Protein AF-A0A0G4HPN1-F1 (afdb_monomer)

Nearest PDB structures (foldseek):
  7xsi-assembly3_E  TM=5.976E-01  e=5.040E-01  Sordaria araneosa
  3ff2-assembly1_A-2  TM=4.326E-01  e=4.159E-01  Novosphingobium aromaticivorans DSM 12444
  5iep-assembly1_A  TM=4.842E-01  e=1.019E+00  synthetic construct
  5ien-assembly2_B  TM=5.281E-01  e=1.813E+00  synthetic construct

Secondary structure (DSSP, 8-state):
---------THHHHHHHHHHHHHHHHHHHHHHTSPPSS-HHHHHHHHHHHHHHHH-S-HHHHHHHHHTS-TT-EE--SSS--EEHHHHHHHHTT--HHHH-TT-EEEEEEEEE-SS-TT-EEEEEEEE------

Sequence (134 aa):
MCGIRACAPVACLCLLLCELMQETAAFSLRMAAASPKFSSSQIVEMTKRYTDLQLSGDPAQKAKAEEMIADDYVFRGPIIGPFTRKDLQAQQGKFNLQDAFPDYKVSVWGFTTDPENPQRCYYFMRYCATHTSK

Mean predicted aligned error: 11.97 Å

Foldseek 3Di:
DDDDDPPDDPVVVVVVVVVVVVVVVVVLVVLLPDDDPDALVVLLVLVVQLVCLCPDPDPVSVVVSLVSADQQDFDDDPVDDRDGSVRVVVVVVVPCVCVQFVPKDKDKADWGADPSRSNDIDIDIDIDGDGPPD

Structure (mmCIF, N/CA/C/O backbone):
data_AF-A0A0G4HPN1-F1
#
_entry.id   AF-A0A0G4HPN1-F1
#
loop_
_atom_site.group_PDB
_atom_site.id
_atom_site.type_symbol
_atom_site.label_atom_id
_atom_site.label_alt_id
_atom_site.label_comp_id
_atom_site.label_asym_id
_atom_site.label_entity_id
_atom_site.label_seq_id
_atom_site.pdbx_PDB_ins_code
_atom_site.Cartn_x
_atom_site.Cartn_y
_atom_site.Cartn_z
_atom_site.occupancy
_atom_site.B_iso_or_equiv
_atom_site.auth_seq_id
_atom_site.auth_comp_id
_atom_site.auth_asym_id
_atom_site.auth_atom_id
_atom_site.pdbx_PDB_model_num
ATOM 1 N N . MET A 1 1 ? 22.367 -40.498 34.265 1.00 35.31 1 MET A N 1
ATOM 2 C CA . MET A 1 1 ? 22.165 -40.649 32.806 1.00 35.31 1 MET A CA 1
ATOM 3 C C . MET A 1 1 ? 21.892 -39.269 32.233 1.00 35.31 1 MET A C 1
ATOM 5 O O . MET A 1 1 ? 21.006 -38.585 32.721 1.00 35.31 1 MET A O 1
ATOM 9 N N . CYS A 1 2 ? 22.765 -38.816 31.336 1.00 29.77 2 CYS A N 1
ATOM 10 C CA . CYS A 1 2 ? 22.941 -37.426 30.919 1.00 29.77 2 CYS A CA 1
ATOM 11 C C . CYS A 1 2 ? 22.361 -37.201 29.510 1.00 29.77 2 CYS A C 1
ATOM 13 O O . CYS A 1 2 ? 22.666 -37.971 28.607 1.00 29.77 2 CYS A O 1
ATOM 15 N N . GLY A 1 3 ? 21.537 -36.154 29.383 1.00 32.34 3 GLY A N 1
ATOM 16 C CA . GLY A 1 3 ? 21.286 -35.286 28.221 1.00 32.34 3 GLY A CA 1
ATOM 17 C C . GLY A 1 3 ? 21.280 -35.850 26.795 1.00 32.34 3 GLY A C 1
ATOM 18 O O . GLY A 1 3 ? 22.332 -36.028 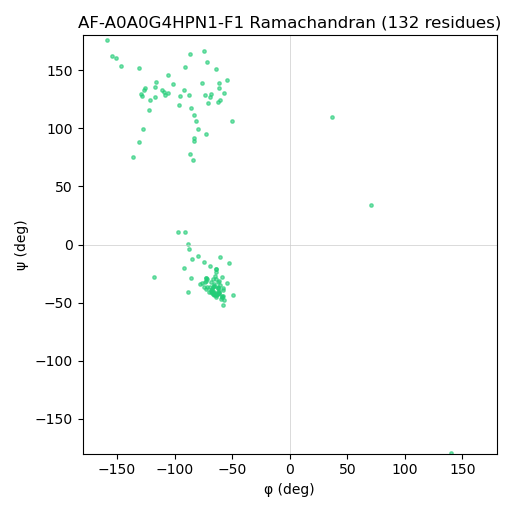26.188 1.00 32.34 3 GLY A O 1
ATOM 19 N N . ILE A 1 4 ? 20.092 -35.908 26.184 1.00 35.84 4 ILE A N 1
ATOM 20 C CA . ILE A 1 4 ? 19.941 -35.860 24.722 1.00 35.84 4 ILE A CA 1
ATOM 21 C C . ILE A 1 4 ? 20.013 -34.386 24.296 1.00 35.84 4 ILE A C 1
ATOM 23 O O . ILE A 1 4 ? 19.085 -33.612 24.522 1.00 35.84 4 ILE A O 1
ATOM 27 N N . ARG A 1 5 ? 21.139 -33.989 23.693 1.00 34.88 5 ARG A N 1
ATOM 28 C CA . ARG A 1 5 ? 21.267 -32.749 22.917 1.00 34.88 5 ARG A CA 1
ATOM 29 C C . ARG A 1 5 ? 20.749 -33.014 21.504 1.00 34.88 5 ARG A C 1
ATOM 31 O O . ARG A 1 5 ? 21.397 -33.730 20.747 1.00 34.88 5 ARG A O 1
ATOM 38 N N . ALA A 1 6 ? 19.626 -32.410 21.130 1.00 35.47 6 ALA A N 1
ATOM 39 C CA . ALA A 1 6 ? 19.241 -32.286 19.728 1.00 35.47 6 ALA A CA 1
ATOM 40 C C . ALA A 1 6 ? 19.962 -31.066 19.127 1.00 35.47 6 ALA A C 1
ATOM 42 O O . ALA A 1 6 ? 19.481 -29.940 19.211 1.00 35.47 6 ALA A O 1
ATOM 43 N N . CYS A 1 7 ? 21.145 -31.285 18.550 1.00 32.91 7 CYS A N 1
ATOM 44 C CA . CYS A 1 7 ? 21.730 -30.359 17.581 1.00 32.91 7 CYS A CA 1
ATOM 45 C C . CYS A 1 7 ? 21.054 -30.623 16.231 1.00 32.91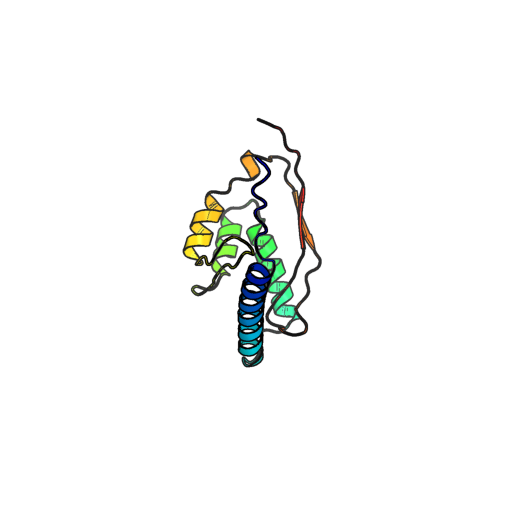 7 CYS A C 1
ATOM 47 O O . CYS A 1 7 ? 21.417 -31.570 15.536 1.00 32.91 7 CYS A O 1
ATOM 49 N N . ALA A 1 8 ? 20.068 -29.808 15.857 1.00 34.38 8 ALA A N 1
ATOM 50 C CA . ALA A 1 8 ? 19.633 -29.747 14.467 1.00 34.38 8 ALA A CA 1
ATOM 51 C C . ALA A 1 8 ? 20.768 -29.114 13.632 1.00 34.38 8 ALA A C 1
ATOM 53 O O . ALA A 1 8 ? 21.295 -28.068 14.025 1.00 34.38 8 ALA A O 1
ATOM 54 N N . PRO A 1 9 ? 21.196 -29.724 12.514 1.00 37.94 9 PRO A N 1
ATOM 55 C CA . PRO A 1 9 ? 22.284 -29.190 11.711 1.00 37.94 9 PRO A CA 1
ATOM 56 C C . PRO A 1 9 ? 21.821 -27.923 10.981 1.00 37.94 9 PRO A C 1
ATOM 58 O O . PRO A 1 9 ? 20.901 -27.947 10.165 1.00 37.94 9 PRO A O 1
ATOM 61 N N . VAL A 1 10 ? 22.524 -26.820 11.244 1.00 45.81 10 VAL A N 1
ATOM 62 C CA . VAL A 1 10 ? 22.369 -25.482 10.636 1.00 45.81 10 VAL A CA 1
ATOM 63 C C . VAL A 1 10 ? 22.410 -25.511 9.091 1.00 45.81 10 VAL A C 1
ATOM 65 O O . VAL A 1 10 ? 21.948 -24.582 8.434 1.00 45.81 10 VAL A O 1
ATOM 68 N N . ALA A 1 11 ? 22.887 -26.603 8.488 1.00 35.84 11 ALA A N 1
ATOM 69 C CA . ALA A 1 11 ? 22.972 -26.781 7.041 1.00 35.84 11 ALA A CA 1
ATOM 70 C C . ALA A 1 11 ? 21.607 -26.874 6.323 1.00 35.84 11 ALA A C 1
ATOM 72 O O . ALA A 1 11 ? 21.504 -26.448 5.176 1.00 35.84 11 ALA A O 1
ATOM 73 N N . CYS A 1 12 ? 20.553 -27.381 6.976 1.00 36.16 12 CYS A N 1
ATOM 74 C CA . CYS A 1 12 ? 19.254 -27.588 6.315 1.00 36.16 12 CYS A CA 1
ATOM 75 C C . CYS A 1 12 ? 18.495 -26.267 6.068 1.00 36.16 12 CYS A C 1
ATOM 77 O O . CYS A 1 12 ? 17.824 -26.103 5.052 1.00 36.16 12 CYS A O 1
ATOM 79 N N . LEU A 1 13 ? 18.665 -25.278 6.953 1.00 36.75 13 LEU A N 1
ATOM 80 C CA . LEU A 1 13 ? 18.006 -23.973 6.825 1.00 36.75 13 LEU A CA 1
ATOM 81 C C . LEU A 1 13 ? 18.611 -23.116 5.694 1.00 36.75 13 LEU A C 1
ATOM 83 O O . LEU A 1 13 ? 17.915 -22.311 5.083 1.00 36.75 13 LEU A O 1
ATOM 87 N N . CYS A 1 14 ? 19.900 -23.306 5.397 1.00 35.31 14 CYS A N 1
ATOM 88 C CA . CYS A 1 14 ? 20.611 -22.555 4.360 1.00 35.31 14 CYS A CA 1
ATOM 89 C C . CYS A 1 14 ? 20.173 -22.963 2.942 1.00 35.31 14 CYS A C 1
ATOM 91 O O . CYS A 1 14 ? 20.033 -22.110 2.070 1.00 35.31 14 CYS A O 1
ATOM 93 N N . LEU A 1 15 ? 19.892 -24.251 2.721 1.00 42.06 15 LEU A N 1
ATOM 94 C CA . LEU A 1 15 ? 19.440 -24.758 1.420 1.00 42.06 15 LEU A CA 1
ATOM 95 C C . LEU A 1 15 ? 18.018 -24.290 1.079 1.00 42.06 15 LEU A C 1
ATOM 97 O O . LEU A 1 15 ? 17.791 -23.833 -0.037 1.00 42.06 15 LEU A O 1
ATOM 101 N N . LEU A 1 16 ? 17.108 -24.282 2.060 1.00 45.88 16 LEU A N 1
ATOM 102 C CA . LEU A 1 16 ? 15.746 -23.748 1.905 1.00 45.88 16 LEU A CA 1
ATOM 103 C C . LEU A 1 16 ? 15.735 -22.252 1.559 1.00 45.88 16 LEU A C 1
ATOM 105 O O . LEU A 1 16 ? 14.959 -21.810 0.714 1.00 45.88 16 LEU A O 1
ATOM 109 N N . LEU A 1 17 ? 16.623 -21.468 2.179 1.00 45.44 17 LEU A N 1
ATOM 110 C CA . LEU A 1 17 ? 16.788 -20.054 1.835 1.00 45.44 17 LEU A CA 1
ATOM 111 C C . LEU A 1 17 ? 17.405 -19.879 0.442 1.00 45.44 17 LEU A C 1
ATOM 113 O O . LEU A 1 17 ? 17.009 -18.969 -0.281 1.00 45.44 17 LEU A O 1
ATOM 117 N N . CYS A 1 18 ? 18.331 -20.752 0.039 1.00 38.47 18 CYS A N 1
ATOM 118 C CA . CYS A 1 18 ? 18.958 -20.704 -1.280 1.00 38.47 18 CYS A CA 1
ATOM 119 C C . CYS A 1 18 ? 17.957 -20.996 -2.411 1.00 38.47 18 CYS A C 1
ATOM 121 O O . CYS A 1 18 ? 17.931 -20.257 -3.391 1.00 38.47 18 CYS A O 1
ATOM 123 N N . GLU A 1 19 ? 17.080 -21.992 -2.257 1.00 42.03 19 GLU A N 1
ATOM 124 C CA . GLU A 1 19 ? 16.033 -22.300 -3.247 1.00 42.03 19 GLU A CA 1
ATOM 125 C C . GLU A 1 19 ? 14.997 -21.164 -3.362 1.00 42.03 19 GLU A C 1
ATOM 127 O O . GLU A 1 19 ? 14.662 -20.744 -4.470 1.00 42.03 19 GLU A O 1
ATOM 132 N N . LEU A 1 20 ? 14.582 -20.561 -2.238 1.00 49.09 20 LEU A N 1
ATOM 133 C CA . LEU A 1 20 ? 13.728 -19.359 -2.232 1.00 49.09 20 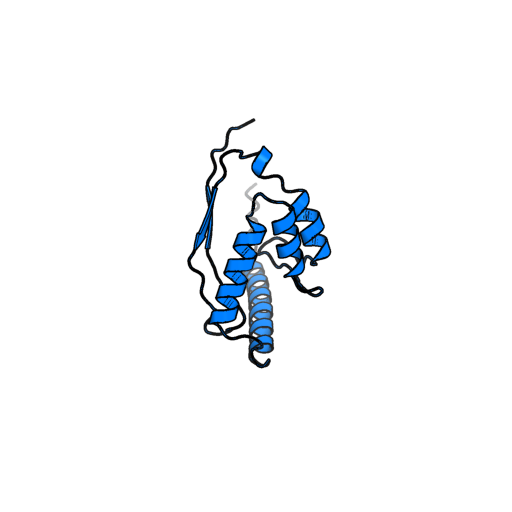LEU A CA 1
ATOM 134 C C . LEU A 1 20 ? 14.406 -18.148 -2.908 1.00 49.09 20 LEU A C 1
ATOM 136 O O . LEU A 1 20 ? 13.758 -17.365 -3.611 1.00 49.09 20 LEU A O 1
ATOM 140 N N . MET A 1 21 ? 15.721 -17.989 -2.738 1.00 44.59 21 MET A N 1
ATOM 141 C CA . MET A 1 21 ? 16.492 -16.944 -3.425 1.00 44.59 21 MET A CA 1
ATOM 142 C C . MET A 1 21 ? 16.682 -17.241 -4.924 1.00 44.59 21 MET A C 1
ATOM 144 O O . MET A 1 21 ? 16.705 -16.321 -5.741 1.00 44.59 21 MET A O 1
ATOM 148 N N . GLN A 1 22 ? 16.763 -18.512 -5.321 1.00 45.81 22 GLN A N 1
ATOM 149 C CA . GLN A 1 22 ? 16.877 -18.909 -6.727 1.00 45.81 22 GLN A CA 1
ATOM 150 C C . GLN A 1 22 ? 15.561 -18.714 -7.494 1.00 45.81 22 GLN A C 1
ATOM 152 O O . GLN A 1 22 ? 15.588 -18.234 -8.630 1.00 45.81 22 GLN A O 1
ATOM 157 N N . GLU A 1 23 ? 14.407 -18.992 -6.881 1.00 47.28 23 GLU A N 1
ATOM 158 C CA . GLU A 1 23 ? 13.103 -18.735 -7.510 1.00 47.28 23 GLU A CA 1
ATOM 159 C C . GLU A 1 23 ? 12.815 -17.234 -7.685 1.00 47.28 23 GLU A C 1
ATOM 161 O O . GLU A 1 23 ? 12.302 -16.810 -8.726 1.00 47.28 23 GLU A O 1
ATOM 166 N N . THR A 1 24 ? 13.200 -16.405 -6.710 1.00 51.34 24 THR A N 1
ATOM 167 C CA . THR A 1 24 ? 13.052 -14.941 -6.803 1.00 51.34 24 THR A CA 1
ATOM 168 C C . THR A 1 24 ? 13.962 -14.333 -7.873 1.00 51.34 24 THR A C 1
ATOM 170 O O . THR A 1 24 ? 13.509 -13.484 -8.649 1.00 51.34 24 THR A O 1
ATOM 173 N N . ALA A 1 25 ? 15.205 -14.811 -7.990 1.00 45.78 25 ALA A N 1
ATOM 174 C CA . ALA A 1 25 ? 16.138 -14.384 -9.032 1.00 45.78 25 ALA A CA 1
ATOM 175 C C . ALA A 1 25 ? 15.671 -14.799 -10.440 1.00 45.78 25 ALA A C 1
ATOM 177 O O . ALA A 1 25 ? 15.692 -13.985 -11.366 1.00 45.78 25 ALA A O 1
ATOM 178 N N . ALA A 1 26 ? 15.181 -16.032 -10.606 1.00 49.19 26 ALA A N 1
ATOM 179 C CA . ALA A 1 26 ? 14.671 -16.525 -11.887 1.00 49.19 26 ALA A CA 1
ATOM 180 C C . ALA A 1 26 ? 13.401 -15.781 -12.343 1.00 49.19 26 ALA A C 1
ATOM 182 O O . ALA A 1 26 ? 13.225 -15.520 -13.537 1.00 49.19 26 ALA A O 1
ATOM 183 N N . PHE A 1 27 ? 12.529 -15.394 -11.405 1.00 51.41 27 PHE A N 1
ATOM 184 C CA . PHE A 1 27 ? 11.371 -14.550 -11.701 1.00 51.41 27 PHE A CA 1
ATOM 185 C C . PHE A 1 27 ? 11.783 -13.124 -12.095 1.00 51.41 27 PHE A C 1
ATOM 187 O O . PHE A 1 27 ? 11.239 -12.576 -13.056 1.00 51.41 27 PHE A O 1
ATOM 194 N N . SER A 1 28 ? 12.774 -12.548 -11.403 1.00 47.62 28 SER A N 1
ATOM 195 C CA . SER A 1 28 ? 13.328 -11.230 -11.744 1.00 47.62 28 SER A CA 1
ATOM 196 C C . SER A 1 28 ? 13.894 -11.213 -13.171 1.00 47.62 28 SER A C 1
ATOM 198 O O . SER A 1 28 ? 13.539 -10.345 -13.972 1.00 47.62 28 SER A O 1
ATOM 200 N N . LEU A 1 29 ? 14.656 -12.250 -13.546 1.00 48.00 29 LEU A N 1
ATOM 201 C CA . LEU A 1 29 ? 15.242 -12.374 -14.885 1.00 48.00 29 LEU A CA 1
ATOM 202 C C . LEU A 1 29 ? 14.190 -12.471 -16.003 1.00 48.00 29 LEU A C 1
ATOM 204 O O . LEU A 1 29 ? 14.379 -11.914 -17.082 1.00 48.00 29 LEU A O 1
ATOM 208 N N . ARG A 1 30 ? 13.070 -13.166 -15.762 1.00 51.66 30 ARG A N 1
ATOM 209 C CA . ARG A 1 30 ? 11.988 -13.303 -16.756 1.00 51.66 30 ARG A CA 1
ATOM 210 C C . ARG A 1 30 ? 11.200 -12.011 -16.960 1.00 51.66 30 ARG A C 1
ATOM 212 O O . ARG A 1 30 ? 10.706 -11.779 -18.058 1.00 51.66 30 ARG A O 1
ATOM 219 N N . MET A 1 31 ? 11.089 -11.170 -15.933 1.00 52.25 31 MET A N 1
ATOM 220 C CA . MET A 1 31 ? 10.391 -9.884 -16.031 1.00 52.25 31 MET A CA 1
ATOM 221 C C . MET A 1 31 ? 11.215 -8.827 -16.773 1.00 52.25 31 MET A C 1
ATOM 223 O O . MET A 1 31 ? 10.639 -8.035 -17.513 1.00 52.25 31 MET A O 1
ATOM 227 N N . ALA A 1 32 ? 12.546 -8.859 -16.650 1.00 52.09 32 ALA A N 1
ATOM 228 C CA . ALA A 1 32 ? 13.447 -7.950 -17.365 1.00 52.09 32 ALA A CA 1
ATOM 229 C C . ALA A 1 32 ? 13.409 -8.116 -18.901 1.00 52.09 32 ALA A C 1
ATOM 231 O O . ALA A 1 32 ? 13.773 -7.199 -19.631 1.00 52.09 32 ALA A O 1
ATOM 232 N N . ALA A 1 33 ? 12.957 -9.271 -19.403 1.00 49.69 33 ALA A N 1
ATOM 233 C CA . ALA A 1 33 ? 12.896 -9.571 -20.835 1.00 49.69 33 ALA A CA 1
ATOM 234 C C . ALA A 1 33 ? 11.618 -9.067 -21.536 1.00 49.69 33 ALA A C 1
ATOM 236 O O . ALA A 1 33 ? 11.552 -9.074 -22.766 1.00 49.69 33 ALA A O 1
ATOM 237 N N . ALA A 1 34 ? 10.594 -8.642 -20.789 1.00 58.56 34 ALA A N 1
ATOM 238 C CA . ALA A 1 34 ? 9.358 -8.120 -21.361 1.00 58.56 34 ALA A CA 1
ATOM 239 C C . ALA A 1 34 ? 9.446 -6.597 -21.529 1.00 58.56 34 ALA A C 1
ATOM 241 O O . ALA A 1 34 ? 9.820 -5.885 -20.598 1.00 58.56 34 ALA A O 1
ATOM 242 N N . SER A 1 35 ? 9.063 -6.076 -22.698 1.00 62.22 35 SER A N 1
ATOM 243 C CA . SER A 1 35 ? 8.942 -4.628 -22.888 1.00 62.22 35 SER A CA 1
ATOM 244 C C . SER A 1 35 ? 7.971 -4.045 -21.847 1.00 62.22 35 SER A C 1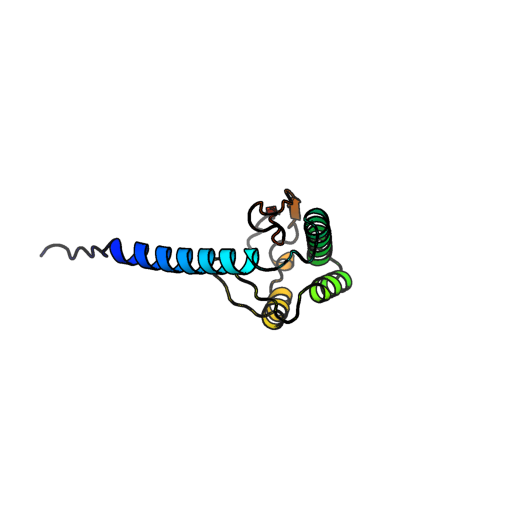
ATOM 246 O O . SER A 1 35 ? 6.868 -4.582 -21.692 1.00 62.22 35 SER A O 1
ATOM 248 N N . PRO A 1 36 ? 8.349 -2.974 -21.123 1.00 68.62 36 PRO A N 1
ATOM 249 C CA . PRO A 1 36 ? 7.491 -2.392 -20.100 1.00 68.62 36 PRO A CA 1
ATOM 250 C C . PRO A 1 36 ? 6.203 -1.874 -20.747 1.00 68.62 36 PRO A C 1
ATOM 252 O O . PRO A 1 36 ? 6.245 -1.060 -21.668 1.00 68.62 36 PRO A O 1
ATOM 255 N N . LYS A 1 37 ? 5.051 -2.372 -20.281 1.00 80.94 37 LYS A N 1
ATOM 256 C CA . LYS A 1 37 ? 3.731 -1.995 -20.817 1.00 80.94 37 LYS A CA 1
ATOM 257 C C . LYS A 1 37 ? 3.328 -0.581 -20.402 1.00 80.94 37 LYS A C 1
ATOM 259 O O . LYS A 1 37 ? 2.590 0.083 -21.121 1.00 80.94 37 LYS A O 1
ATOM 264 N N . PHE A 1 38 ? 3.813 -0.139 -19.245 1.00 87.50 38 PHE A N 1
ATOM 265 C CA . PHE A 1 38 ? 3.481 1.145 -18.635 1.00 87.50 38 PHE A CA 1
ATOM 266 C C . PHE A 1 38 ? 4.746 1.888 -18.212 1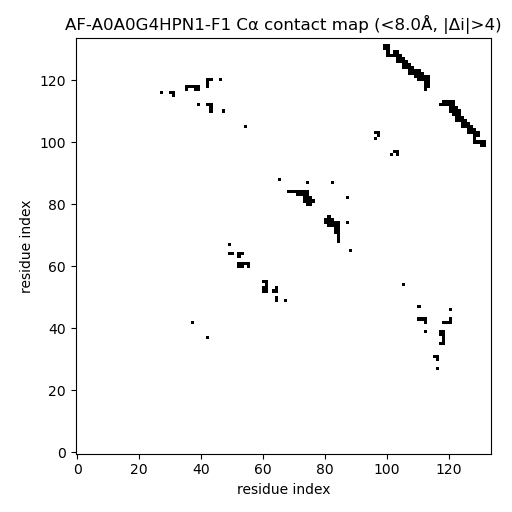.00 87.50 38 PHE A C 1
ATOM 268 O O . PHE A 1 38 ? 5.752 1.259 -17.869 1.00 87.50 38 PHE A O 1
ATOM 275 N N . SER A 1 39 ? 4.690 3.219 -18.192 1.00 91.44 39 SER A N 1
ATOM 276 C CA . SER A 1 39 ? 5.760 4.034 -17.618 1.00 91.44 39 SER A CA 1
ATOM 277 C C . SER A 1 39 ? 5.779 3.927 -16.087 1.00 91.44 39 SER A C 1
ATOM 279 O O . SER A 1 39 ? 4.760 3.650 -15.449 1.00 91.44 39 SER A O 1
ATOM 281 N N . SER A 1 40 ? 6.929 4.203 -15.468 1.00 90.50 40 SER A N 1
ATOM 282 C CA . SER A 1 40 ? 7.074 4.163 -14.006 1.00 90.50 40 SER A CA 1
ATOM 283 C C . SER A 1 40 ? 6.102 5.104 -13.284 1.00 90.50 40 SER A C 1
ATOM 285 O O . SER A 1 40 ? 5.556 4.752 -12.240 1.00 90.50 40 SER A O 1
ATOM 287 N N . SER A 1 41 ? 5.840 6.290 -13.847 1.00 92.12 41 SER A N 1
ATOM 288 C CA . SER A 1 41 ? 4.872 7.236 -13.279 1.00 92.12 41 SER A CA 1
ATOM 289 C C . SER A 1 41 ? 3.443 6.693 -13.332 1.00 92.12 41 SER A C 1
ATOM 291 O O . SER A 1 41 ? 2.728 6.779 -12.335 1.00 92.12 41 SER A O 1
ATOM 293 N N . GLN A 1 42 ? 3.055 6.060 -14.444 1.00 94.88 42 GLN A N 1
ATOM 294 C CA . GLN A 1 42 ? 1.739 5.434 -14.593 1.00 94.88 42 GLN A CA 1
ATOM 295 C C . GLN A 1 42 ? 1.538 4.308 -13.579 1.00 94.88 42 GLN A C 1
ATOM 297 O O . GLN A 1 42 ? 0.487 4.231 -12.949 1.00 94.88 42 GLN A O 1
ATOM 302 N N . ILE A 1 43 ? 2.555 3.470 -13.365 1.00 94.19 43 ILE A N 1
ATOM 303 C CA . ILE A 1 43 ? 2.507 2.392 -12.370 1.00 94.19 43 ILE A CA 1
ATOM 304 C C . ILE A 1 43 ? 2.255 2.949 -10.962 1.00 94.19 43 ILE A C 1
ATOM 306 O O . ILE A 1 43 ? 1.407 2.431 -10.230 1.00 94.19 43 ILE A O 1
ATOM 310 N N . VAL A 1 44 ? 2.940 4.031 -10.584 1.00 96.00 44 VAL A N 1
ATOM 311 C CA . VAL A 1 44 ? 2.742 4.683 -9.280 1.00 96.00 44 VAL A CA 1
ATOM 312 C C . VAL A 1 44 ? 1.331 5.258 -9.152 1.00 96.00 44 VAL A C 1
ATOM 314 O O . VAL A 1 44 ? 0.685 5.063 -8.123 1.00 96.00 44 VAL A O 1
ATOM 317 N N . GLU A 1 45 ? 0.828 5.942 -10.179 1.00 96.69 45 GLU A N 1
ATOM 318 C CA . GLU A 1 45 ? -0.527 6.509 -10.182 1.00 96.69 45 GLU A CA 1
ATOM 319 C C . GLU A 1 45 ? -1.611 5.431 -10.104 1.00 96.69 45 GLU A C 1
ATOM 321 O O . GLU A 1 45 ? -2.544 5.546 -9.308 1.00 96.69 45 GLU A O 1
ATOM 326 N N . MET A 1 46 ? -1.462 4.346 -10.866 1.00 95.44 46 MET A N 1
ATOM 327 C CA . MET A 1 46 ? -2.363 3.195 -10.810 1.00 95.44 46 MET A CA 1
ATOM 328 C C . MET A 1 46 ? -2.355 2.543 -9.426 1.00 95.44 46 MET A C 1
ATOM 330 O O . MET A 1 46 ? -3.418 2.207 -8.906 1.00 95.44 46 MET A O 1
ATOM 334 N N . THR A 1 47 ? -1.178 2.410 -8.806 1.00 96.50 47 THR A N 1
ATOM 335 C CA . THR A 1 47 ? -1.035 1.817 -7.468 1.00 96.50 47 THR A CA 1
ATOM 336 C C . THR A 1 47 ? -1.685 2.693 -6.398 1.00 96.50 47 THR A C 1
ATOM 338 O O . THR A 1 47 ? -2.404 2.178 -5.541 1.00 96.50 47 THR A O 1
ATOM 341 N N . LYS A 1 48 ? -1.499 4.019 -6.463 1.00 97.06 48 LYS A N 1
ATOM 342 C CA . LYS A 1 48 ? -2.194 4.974 -5.583 1.00 97.06 48 LYS A CA 1
ATOM 343 C C . LYS A 1 48 ? -3.707 4.843 -5.724 1.00 97.06 48 LYS A C 1
ATOM 345 O O . LYS A 1 48 ? -4.386 4.579 -4.739 1.00 97.06 48 LYS A O 1
ATOM 350 N N . ARG A 1 49 ? -4.210 4.902 -6.962 1.00 96.69 49 ARG A N 1
ATOM 351 C CA . ARG A 1 49 ? -5.641 4.768 -7.258 1.00 96.69 49 ARG A CA 1
ATOM 352 C C . ARG A 1 49 ? -6.220 3.457 -6.731 1.00 96.69 49 ARG A C 1
ATOM 354 O O . ARG A 1 49 ? -7.266 3.477 -6.094 1.00 96.69 49 ARG A O 1
ATOM 361 N N . TYR A 1 50 ? -5.554 2.331 -6.986 1.00 95.31 50 TYR A N 1
ATOM 362 C CA . TYR A 1 50 ? -5.979 1.030 -6.467 1.00 95.31 50 TYR A CA 1
ATOM 363 C C . TYR A 1 50 ? -6.055 1.040 -4.937 1.00 95.31 50 TYR A C 1
ATOM 365 O O . TYR A 1 50 ? -7.035 0.578 -4.361 1.00 95.31 50 TYR A O 1
ATOM 373 N N . THR A 1 51 ? -5.045 1.608 -4.278 1.00 94.62 51 THR A N 1
ATOM 374 C CA . THR A 1 51 ? -4.967 1.622 -2.815 1.00 94.62 51 THR A CA 1
ATOM 375 C C . THR A 1 51 ? -6.062 2.488 -2.190 1.00 94.62 51 THR A C 1
ATOM 377 O O . THR A 1 51 ? -6.677 2.071 -1.211 1.00 94.62 51 THR A O 1
ATOM 380 N N . ASP A 1 52 ? -6.364 3.642 -2.788 1.00 94.75 52 ASP A N 1
ATOM 381 C CA . ASP A 1 52 ? -7.450 4.524 -2.347 1.00 94.75 52 ASP A CA 1
ATOM 382 C C . ASP A 1 52 ? -8.822 3.843 -2.474 1.00 94.75 52 ASP A C 1
ATOM 384 O O . ASP A 1 52 ? -9.648 3.916 -1.563 1.00 94.75 52 ASP A O 1
ATOM 388 N N . LEU A 1 53 ? -9.059 3.128 -3.581 1.00 93.88 53 LEU A N 1
ATOM 389 C CA . LEU A 1 53 ? -10.292 2.364 -3.782 1.00 93.88 53 LEU A CA 1
ATOM 390 C C . LEU A 1 53 ? -10.398 1.183 -2.809 1.00 93.88 53 LEU A C 1
ATOM 392 O O . LEU A 1 53 ? -11.463 0.952 -2.241 1.00 93.88 53 LEU A O 1
ATOM 396 N N . GLN A 1 54 ? -9.299 0.461 -2.577 1.00 90.38 54 GLN A N 1
ATOM 397 C CA . GLN A 1 54 ? -9.274 -0.708 -1.696 1.00 90.38 54 GLN A CA 1
ATOM 398 C C . GLN A 1 54 ? -9.521 -0.339 -0.225 1.00 90.38 54 GLN A C 1
ATOM 400 O O . GLN A 1 54 ? -10.175 -1.084 0.510 1.00 90.38 54 GLN A O 1
ATOM 405 N N . LEU A 1 55 ? -8.997 0.809 0.212 1.00 89.00 55 LEU A N 1
ATOM 406 C CA . LEU A 1 55 ? -9.135 1.312 1.581 1.00 89.00 55 LEU A CA 1
ATOM 407 C C . LEU A 1 55 ? -10.397 2.157 1.799 1.00 89.00 55 LEU A C 1
ATOM 409 O O . LEU A 1 55 ? -10.671 2.564 2.928 1.00 89.00 55 LEU A O 1
ATOM 413 N N . SER A 1 56 ? -11.174 2.401 0.744 1.00 86.56 56 SER A N 1
ATOM 414 C CA . SER A 1 56 ? -12.470 3.068 0.824 1.00 86.56 56 SER A CA 1
ATOM 415 C C . SER A 1 56 ? -13.402 2.376 1.823 1.00 86.56 56 SER A C 1
ATOM 417 O O . SER A 1 56 ? -13.477 1.151 1.870 1.00 86.56 56 SER A O 1
ATOM 419 N N . GLY A 1 57 ? -14.181 3.148 2.584 1.00 83.00 57 GLY A N 1
ATOM 420 C CA . GLY A 1 57 ? -15.294 2.613 3.381 1.00 83.00 57 GLY A CA 1
ATOM 421 C C . GLY A 1 57 ? -16.523 2.226 2.544 1.00 83.00 57 GLY A C 1
ATOM 422 O O . GLY A 1 57 ? -17.393 1.515 3.034 1.00 83.00 57 GLY A O 1
ATOM 423 N N . ASP A 1 58 ? -16.591 2.678 1.288 1.00 87.56 58 ASP A N 1
ATOM 424 C CA . ASP A 1 58 ? -17.690 2.419 0.354 1.00 87.56 58 ASP A CA 1
ATOM 425 C C . ASP A 1 58 ? -17.482 1.084 -0.397 1.00 87.56 58 ASP A C 1
ATOM 427 O O . ASP A 1 58 ? -16.516 0.971 -1.169 1.00 87.56 58 ASP A O 1
ATOM 431 N N . PRO A 1 59 ? -18.385 0.093 -0.230 1.00 86.00 59 PRO A N 1
ATOM 432 C CA . PRO A 1 59 ? -18.332 -1.185 -0.941 1.00 86.00 59 PRO A CA 1
ATOM 433 C C . PRO A 1 59 ? -18.276 -1.052 -2.468 1.00 86.00 59 PRO A C 1
ATOM 435 O O . PRO A 1 59 ? -17.610 -1.852 -3.123 1.00 86.00 59 PRO A O 1
ATOM 438 N N . ALA A 1 60 ? -18.920 -0.035 -3.049 1.00 89.06 60 ALA A N 1
ATOM 439 C CA . ALA A 1 60 ? -18.918 0.167 -4.496 1.00 89.06 60 ALA A CA 1
ATOM 440 C C . ALA A 1 60 ? -17.531 0.568 -5.020 1.00 89.06 60 ALA A C 1
ATOM 442 O O . ALA A 1 60 ? -17.151 0.202 -6.132 1.00 89.06 60 ALA A O 1
ATOM 443 N N . GLN A 1 61 ? -16.747 1.301 -4.226 1.00 90.19 61 GLN A N 1
ATOM 444 C CA . GLN A 1 61 ? -15.370 1.642 -4.593 1.00 90.19 61 GLN A CA 1
ATOM 445 C C . GLN A 1 61 ? -14.439 0.438 -4.438 1.00 90.19 61 GLN A C 1
ATOM 447 O O . GLN A 1 61 ? -13.574 0.240 -5.288 1.00 90.19 61 GLN A O 1
ATOM 452 N N . LYS A 1 62 ? -14.654 -0.406 -3.419 1.00 86.81 62 LYS A N 1
ATOM 453 C CA . LYS A 1 62 ? -13.907 -1.665 -3.273 1.00 86.81 62 LYS A CA 1
ATOM 454 C C . LYS A 1 62 ? -14.143 -2.604 -4.457 1.00 86.81 62 LYS A C 1
ATOM 456 O O . LYS A 1 62 ? -13.182 -3.134 -4.999 1.00 86.81 62 LYS A O 1
ATOM 461 N N . ALA A 1 63 ? -15.383 -2.725 -4.935 1.00 87.88 63 ALA A N 1
ATOM 462 C CA . ALA A 1 63 ? -15.690 -3.507 -6.136 1.00 87.88 63 ALA A CA 1
ATOM 463 C C . ALA A 1 63 ? -14.913 -3.011 -7.375 1.00 87.88 63 ALA A C 1
ATOM 465 O O . ALA A 1 63 ? -14.368 -3.809 -8.132 1.00 87.88 63 ALA A O 1
ATOM 466 N N . LYS A 1 64 ? -14.756 -1.689 -7.541 1.00 92.06 64 LYS A N 1
ATOM 467 C CA . LYS A 1 64 ? -13.904 -1.130 -8.609 1.00 92.06 64 LYS A CA 1
ATOM 468 C C . LYS A 1 64 ? -12.423 -1.458 -8.422 1.00 92.06 64 LYS A C 1
ATOM 470 O O . LYS A 1 64 ? -11.719 -1.620 -9.413 1.00 92.06 64 LYS A O 1
ATOM 475 N N . ALA A 1 65 ? -11.928 -1.538 -7.184 1.00 90.25 65 ALA A N 1
ATOM 476 C CA . ALA A 1 65 ? -10.561 -1.995 -6.926 1.00 90.25 65 ALA A CA 1
ATOM 477 C C . ALA A 1 65 ? -10.379 -3.448 -7.386 1.00 90.25 65 ALA A C 1
ATOM 479 O O . ALA A 1 65 ? -9.376 -3.770 -8.021 1.00 90.25 65 ALA A O 1
ATOM 480 N N . GLU A 1 66 ? -11.373 -4.306 -7.141 1.00 87.00 66 GLU A N 1
ATOM 481 C CA . GLU A 1 66 ? -11.356 -5.699 -7.593 1.00 87.00 66 GLU A CA 1
ATOM 482 C C . GLU A 1 66 ? -11.316 -5.809 -9.121 1.00 87.00 66 GLU A C 1
ATOM 484 O O . GLU A 1 66 ? -10.624 -6.681 -9.641 1.00 87.00 66 GLU A O 1
ATOM 489 N N . GLU A 1 67 ? -12.007 -4.930 -9.853 1.00 91.00 67 GLU A N 1
ATOM 490 C CA . GLU A 1 67 ? -11.968 -4.854 -11.324 1.00 91.00 67 GLU A CA 1
ATOM 491 C C . GLU A 1 67 ? -10.583 -4.485 -11.882 1.00 91.00 67 GLU A C 1
ATOM 493 O O . GLU A 1 67 ? -10.271 -4.832 -13.019 1.00 91.00 67 GLU A O 1
ATOM 498 N N . MET A 1 68 ? -9.732 -3.824 -11.089 1.00 91.25 68 MET A N 1
ATOM 499 C CA . MET A 1 68 ? -8.367 -3.462 -11.492 1.00 91.25 68 MET A CA 1
ATOM 500 C C . MET A 1 68 ? -7.370 -4.629 -11.391 1.00 91.25 68 MET A C 1
ATOM 502 O O . MET A 1 68 ? -6.236 -4.502 -11.856 1.00 91.25 68 MET A O 1
ATOM 506 N N . ILE A 1 69 ? -7.760 -5.751 -10.780 1.00 90.56 69 ILE A N 1
ATOM 507 C CA . ILE A 1 69 ? -6.911 -6.936 -10.618 1.00 90.56 69 ILE A CA 1
ATOM 508 C C . ILE A 1 69 ? -7.049 -7.829 -11.857 1.00 90.56 69 ILE A C 1
ATOM 510 O O . ILE A 1 69 ? -8.157 -8.187 -12.244 1.00 90.56 69 ILE A O 1
ATOM 514 N N . ALA A 1 70 ? -5.927 -8.221 -12.465 1.00 91.56 70 ALA A N 1
ATOM 515 C CA . ALA A 1 70 ? -5.924 -9.115 -13.624 1.00 91.56 70 ALA A CA 1
ATOM 516 C C . ALA A 1 70 ? -6.474 -10.516 -13.285 1.00 91.56 70 ALA A C 1
ATOM 518 O O . ALA A 1 70 ? -6.333 -10.998 -12.160 1.00 91.56 70 ALA A O 1
ATOM 519 N N . ASP A 1 71 ? -7.076 -11.198 -14.261 1.00 90.25 71 ASP A N 1
ATOM 5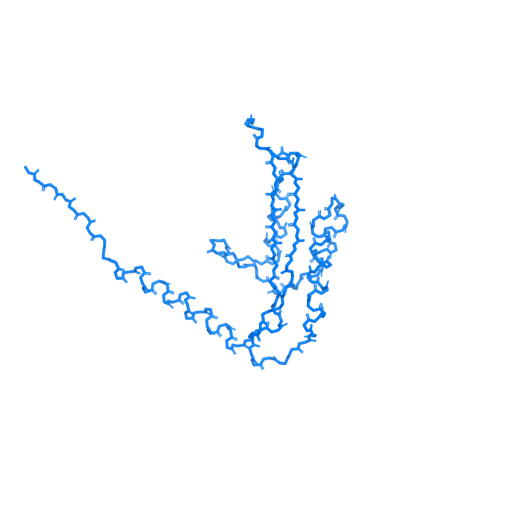20 C CA . ASP A 1 71 ? -7.667 -12.531 -14.054 1.00 90.25 71 ASP A CA 1
ATOM 521 C C . ASP A 1 71 ? -6.635 -13.606 -13.688 1.00 90.25 71 ASP A C 1
ATOM 523 O O . ASP A 1 71 ? -6.941 -14.538 -12.945 1.00 90.25 71 ASP A O 1
ATOM 527 N N . ASP A 1 72 ? -5.404 -13.450 -14.171 1.00 91.69 72 ASP A N 1
ATOM 528 C CA . ASP A 1 72 ? -4.250 -14.304 -13.891 1.00 91.69 72 ASP A CA 1
ATOM 529 C C . ASP A 1 72 ? -3.423 -13.828 -12.683 1.00 91.69 72 ASP A C 1
ATOM 531 O O . ASP A 1 72 ? -2.326 -14.333 -12.433 1.00 91.69 72 ASP A O 1
ATOM 535 N N . TYR A 1 73 ? -3.938 -12.867 -11.910 1.00 90.81 73 TYR A N 1
ATOM 536 C CA . TYR A 1 73 ? -3.257 -12.357 -10.730 1.00 90.81 73 TYR A CA 1
ATOM 537 C C . TYR A 1 73 ? -3.038 -13.450 -9.679 1.00 90.81 73 TYR A C 1
ATOM 539 O O . TYR A 1 73 ? -3.953 -14.196 -9.308 1.00 90.81 73 TYR A O 1
ATOM 547 N N . VAL A 1 74 ? -1.816 -13.473 -9.142 1.00 91.44 74 VAL A N 1
ATOM 548 C CA . VAL A 1 74 ? -1.423 -14.344 -8.037 1.00 91.44 74 VAL A CA 1
ATOM 549 C C . VAL A 1 74 ? -0.915 -13.498 -6.879 1.00 91.44 74 VAL A C 1
ATOM 551 O O . VAL A 1 74 ? 0.133 -12.855 -6.977 1.00 91.44 74 VAL A O 1
ATOM 554 N N . PHE A 1 75 ? -1.623 -13.547 -5.753 1.00 88.69 75 PHE A N 1
ATOM 555 C CA . PHE A 1 75 ? -1.130 -12.983 -4.503 1.00 88.69 75 PHE A CA 1
ATOM 556 C C . PHE A 1 75 ? -0.034 -13.883 -3.926 1.00 88.69 75 PHE A C 1
ATOM 558 O O . PHE A 1 75 ? -0.231 -15.092 -3.754 1.00 88.69 75 PHE A O 1
ATOM 565 N N . ARG A 1 76 ? 1.113 -13.281 -3.597 1.00 89.12 76 ARG A N 1
ATOM 566 C CA . ARG A 1 76 ? 2.240 -13.953 -2.939 1.00 89.12 76 ARG A CA 1
ATOM 567 C C . ARG A 1 76 ? 2.646 -13.179 -1.695 1.00 89.12 76 ARG A C 1
ATOM 569 O O . ARG A 1 76 ? 3.332 -12.164 -1.784 1.00 89.12 76 ARG A O 1
ATOM 576 N N . GLY A 1 77 ? 2.193 -13.654 -0.542 1.00 84.25 77 GLY A N 1
ATOM 577 C CA . GLY A 1 77 ? 2.668 -13.190 0.752 1.00 84.25 77 GLY A CA 1
ATOM 578 C C . GLY A 1 77 ? 3.916 -13.964 1.198 1.00 84.25 77 GLY A C 1
ATOM 579 O O . GLY A 1 77 ? 4.178 -15.051 0.687 1.00 84.25 77 GLY A O 1
ATOM 580 N N . PRO A 1 78 ? 4.667 -13.452 2.188 1.00 84.38 78 PRO A N 1
ATOM 581 C CA . PRO A 1 78 ? 5.857 -14.134 2.710 1.00 84.38 78 PRO A CA 1
ATOM 582 C C . PRO A 1 78 ? 5.565 -15.496 3.358 1.00 84.38 78 PRO A C 1
ATOM 584 O O . PRO A 1 78 ? 6.403 -16.388 3.321 1.00 84.38 78 PRO A O 1
ATOM 587 N N . ILE A 1 79 ? 4.388 -15.637 3.980 1.00 84.12 79 ILE A N 1
ATOM 588 C CA . ILE A 1 79 ? 3.951 -16.851 4.700 1.00 84.12 79 ILE A CA 1
ATOM 589 C C . ILE A 1 79 ? 2.702 -17.462 4.048 1.00 84.12 79 ILE A C 1
ATOM 591 O O . ILE A 1 79 ? 2.466 -18.662 4.144 1.00 84.12 79 ILE A O 1
ATOM 595 N N . ILE A 1 80 ? 1.884 -16.632 3.396 1.00 81.56 80 ILE A N 1
ATOM 596 C CA . ILE A 1 80 ? 0.568 -17.009 2.885 1.00 81.56 80 ILE A CA 1
ATOM 597 C C . ILE A 1 80 ? 0.553 -16.877 1.360 1.00 81.56 80 ILE A C 1
ATOM 599 O O . ILE A 1 80 ? 0.846 -15.806 0.826 1.00 81.56 80 ILE A O 1
ATOM 603 N N . GLY A 1 81 ? 0.154 -17.945 0.671 1.00 80.31 81 GLY A N 1
ATOM 604 C CA . GLY A 1 81 ? -0.026 -17.996 -0.780 1.00 80.31 81 GLY A CA 1
ATOM 605 C C . GLY A 1 81 ? 0.460 -19.323 -1.372 1.00 80.31 81 GLY A C 1
ATOM 606 O O . GLY A 1 81 ? 0.933 -20.183 -0.628 1.00 80.31 81 GLY A O 1
ATOM 607 N N . PRO A 1 82 ? 0.373 -19.503 -2.702 1.00 87.69 82 PRO A N 1
ATOM 608 C CA . PRO A 1 82 ? -0.202 -18.592 -3.699 1.00 87.69 82 PRO A CA 1
ATOM 609 C C . PRO A 1 82 ? -1.739 -18.582 -3.703 1.00 87.69 82 PRO A C 1
ATOM 611 O O . PRO A 1 82 ? -2.360 -19.637 -3.634 1.00 87.69 82 PRO A O 1
ATOM 614 N N . PHE A 1 83 ? -2.348 -17.401 -3.843 1.00 88.81 83 PHE A N 1
ATOM 615 C CA . PHE A 1 83 ? -3.802 -17.259 -4.008 1.00 88.81 83 PHE A CA 1
ATOM 616 C C . PHE A 1 83 ? -4.161 -16.667 -5.362 1.00 88.81 83 PHE A C 1
ATOM 618 O O . PHE A 1 83 ? -3.511 -15.725 -5.819 1.00 88.81 83 PHE A O 1
ATOM 625 N N . THR A 1 84 ? -5.219 -17.191 -5.978 1.00 91.75 84 THR A N 1
ATOM 626 C CA . THR A 1 84 ? -5.801 -16.602 -7.188 1.00 91.75 84 THR A CA 1
ATOM 627 C C . THR A 1 84 ? -6.588 -15.333 -6.851 1.00 91.75 84 THR A C 1
ATOM 629 O O . THR A 1 84 ? -6.947 -15.097 -5.694 1.00 91.75 84 THR A O 1
ATOM 632 N N . ARG A 1 85 ? -6.935 -14.532 -7.868 1.00 88.88 85 ARG A N 1
ATOM 633 C CA . ARG A 1 85 ? -7.878 -13.406 -7.726 1.00 88.88 85 ARG A CA 1
ATOM 634 C C . ARG A 1 85 ? -9.173 -13.813 -7.004 1.00 88.88 85 ARG A C 1
ATOM 636 O O . ARG A 1 85 ? -9.630 -13.092 -6.120 1.00 88.88 85 ARG A O 1
ATOM 643 N N . LYS A 1 86 ? -9.735 -14.979 -7.346 1.00 88.69 86 LYS A N 1
ATOM 644 C CA . LYS A 1 86 ? -10.977 -15.495 -6.742 1.00 88.69 86 LYS A CA 1
ATOM 645 C C . LYS A 1 86 ? -10.800 -15.825 -5.261 1.00 88.69 86 LYS A C 1
ATOM 647 O O . LYS A 1 86 ? -11.659 -15.480 -4.453 1.00 88.69 86 LYS A O 1
ATOM 652 N N . ASP A 1 87 ? -9.679 -16.449 -4.904 1.00 88.88 87 ASP A N 1
ATOM 653 C CA . ASP A 1 87 ? -9.371 -16.760 -3.505 1.00 88.88 87 ASP A CA 1
ATOM 654 C C . ASP A 1 87 ? -9.196 -15.475 -2.694 1.00 88.88 87 ASP A C 1
ATOM 656 O O . ASP A 1 87 ? -9.750 -15.354 -1.604 1.00 88.88 87 ASP A O 1
ATOM 660 N N . LEU A 1 88 ? -8.481 -14.486 -3.244 1.00 84.75 88 LEU A N 1
ATOM 661 C CA . LEU A 1 88 ? -8.272 -13.201 -2.583 1.00 84.75 88 LEU A CA 1
ATOM 662 C C . LEU A 1 88 ? -9.605 -12.492 -2.300 1.00 84.75 88 LEU A C 1
ATOM 664 O O . LEU A 1 88 ? -9.830 -12.061 -1.169 1.00 84.75 88 LEU A O 1
ATOM 668 N N . GLN A 1 89 ? -10.504 -12.440 -3.287 1.00 83.44 89 GLN A N 1
ATOM 669 C CA . GLN A 1 89 ? -11.842 -11.859 -3.138 1.00 83.44 89 GLN A CA 1
ATOM 670 C C . GLN A 1 89 ? -12.647 -12.572 -2.038 1.00 83.44 89 GLN A C 1
ATOM 672 O O . GLN A 1 89 ? -13.229 -11.934 -1.158 1.00 83.44 89 GLN A O 1
ATOM 677 N N . ALA A 1 90 ? -12.621 -13.908 -2.026 1.00 85.06 90 ALA A N 1
ATOM 678 C CA . ALA A 1 90 ? -13.329 -14.705 -1.028 1.00 85.06 90 ALA A CA 1
ATOM 679 C C . ALA A 1 90 ? -12.791 -14.516 0.405 1.00 85.06 90 ALA A C 1
ATOM 681 O O . ALA A 1 90 ? -13.539 -14.721 1.365 1.00 85.06 90 ALA A O 1
ATOM 682 N N . GLN A 1 91 ? -11.511 -14.161 0.568 1.00 82.94 91 GLN A N 1
ATOM 683 C CA . GLN A 1 91 ? -10.887 -13.937 1.877 1.00 82.94 91 GLN A CA 1
ATOM 684 C C . GLN A 1 91 ? -11.039 -12.495 2.372 1.00 82.94 91 GLN A C 1
ATOM 686 O O . GLN A 1 91 ? -11.322 -12.287 3.551 1.00 82.94 91 GLN A O 1
ATOM 691 N N . GLN A 1 92 ? -10.899 -11.495 1.496 1.00 77.31 92 GLN A N 1
ATOM 692 C CA . GLN A 1 92 ? -10.985 -10.082 1.885 1.00 77.31 92 GLN A CA 1
ATOM 693 C C . GLN A 1 92 ? -12.349 -9.717 2.487 1.00 77.31 92 GLN A C 1
ATOM 695 O O . GLN A 1 92 ? -12.398 -8.954 3.448 1.00 77.31 92 GLN A O 1
ATOM 700 N N . GLY A 1 93 ? -13.443 -10.317 2.004 1.00 70.81 93 GLY A N 1
ATOM 701 C CA . GLY A 1 93 ? -14.778 -10.114 2.579 1.00 70.81 93 GLY A CA 1
ATOM 702 C C . GLY A 1 93 ? -14.977 -10.726 3.974 1.00 70.81 93 GLY A C 1
ATOM 703 O O . GLY A 1 93 ? -15.893 -10.334 4.689 1.00 70.81 93 GLY A O 1
ATOM 704 N N . LYS A 1 94 ? -14.128 -11.677 4.382 1.00 77.31 94 LYS A N 1
ATOM 705 C CA . LYS A 1 94 ? -14.220 -12.351 5.690 1.00 77.31 94 LYS A CA 1
ATOM 706 C C . LYS A 1 94 ? -13.392 -11.663 6.769 1.00 77.31 94 LYS A C 1
ATOM 708 O O . LYS A 1 94 ? -13.624 -11.882 7.956 1.00 77.31 94 LYS A O 1
ATOM 713 N N . PHE A 1 95 ? -12.411 -10.857 6.373 1.00 73.62 95 PHE A N 1
ATOM 714 C CA . PHE A 1 95 ? -11.479 -10.220 7.292 1.00 73.62 95 PHE A CA 1
ATOM 715 C C . PHE A 1 95 ? -12.055 -8.895 7.808 1.00 73.62 95 PHE A C 1
ATOM 717 O O . PHE A 1 95 ? -11.703 -7.815 7.336 1.00 73.62 95 PHE A O 1
ATOM 724 N N . ASN A 1 96 ? -12.985 -8.972 8.766 1.00 73.62 96 ASN A N 1
ATOM 725 C CA . ASN A 1 96 ? -13.662 -7.788 9.293 1.00 73.62 96 ASN A CA 1
ATOM 726 C C . ASN A 1 96 ? -12.851 -7.094 10.402 1.00 73.62 96 ASN A C 1
ATOM 728 O O . ASN A 1 96 ? -13.181 -7.159 11.585 1.00 73.62 96 ASN A O 1
ATOM 732 N N . LEU A 1 97 ? -11.765 -6.417 10.011 1.00 79.94 97 LEU A N 1
ATOM 733 C CA . LEU A 1 97 ? -10.929 -5.643 10.939 1.00 79.94 97 LEU A CA 1
ATOM 734 C C . LEU A 1 97 ? -11.705 -4.545 11.675 1.00 79.94 97 LEU A C 1
ATOM 736 O O . LEU A 1 97 ? -11.331 -4.202 12.792 1.00 79.94 97 LEU A O 1
ATOM 740 N N . GLN A 1 98 ? -12.769 -4.007 11.074 1.00 79.69 98 GLN A N 1
ATOM 741 C CA . GLN A 1 98 ? -13.553 -2.919 11.661 1.00 79.69 98 GLN A CA 1
ATOM 742 C C . GLN A 1 98 ? -14.283 -3.357 12.935 1.00 79.69 98 GLN A C 1
ATOM 744 O O . GLN A 1 98 ? -14.378 -2.574 13.877 1.00 79.69 98 GLN A O 1
ATOM 749 N N . ASP A 1 99 ? -14.752 -4.606 12.989 1.00 81.25 99 ASP A N 1
ATOM 750 C CA . ASP A 1 99 ? -15.430 -5.144 14.173 1.00 81.25 99 ASP A CA 1
ATOM 751 C C . ASP A 1 99 ? -14.459 -5.317 15.346 1.00 81.25 99 ASP A C 1
ATOM 753 O O . ASP A 1 99 ? -14.813 -5.058 16.499 1.00 81.25 99 ASP A O 1
ATOM 757 N N . ALA A 1 100 ? -13.232 -5.757 15.049 1.00 83.19 100 ALA A N 1
ATOM 758 C CA . ALA A 1 100 ? -12.190 -5.972 16.048 1.00 83.19 100 ALA A CA 1
ATOM 759 C C . ALA A 1 100 ? -11.529 -4.658 16.501 1.00 83.19 100 ALA A C 1
ATOM 761 O O . ALA A 1 100 ? -11.157 -4.524 17.665 1.00 83.19 100 ALA A O 1
ATOM 762 N N . PHE A 1 101 ? -11.392 -3.693 15.591 1.00 88.75 101 PHE A N 1
ATOM 763 C CA . PHE A 1 101 ? -10.662 -2.444 15.794 1.00 88.75 101 PHE A CA 1
ATOM 764 C C . PHE A 1 101 ? -11.458 -1.250 15.244 1.00 88.75 101 PHE A C 1
ATOM 766 O O . PHE A 1 101 ? -11.125 -0.716 14.188 1.00 88.75 101 PHE A O 1
ATOM 773 N N . PRO A 1 102 ? -12.513 -0.786 15.931 1.00 86.81 102 PRO A N 1
ATOM 774 C CA . PRO A 1 102 ? -13.404 0.242 15.390 1.00 86.81 102 PRO A CA 1
ATOM 775 C C . PRO A 1 102 ? -12.715 1.595 15.151 1.00 86.81 102 PRO A C 1
ATOM 777 O O . PRO A 1 102 ? -13.199 2.404 14.361 1.00 86.81 102 PRO A O 1
ATOM 780 N N . ASP A 1 103 ? -11.592 1.849 15.822 1.00 90.19 103 ASP A N 1
ATOM 781 C CA . ASP A 1 103 ? -10.790 3.061 15.692 1.00 90.19 103 ASP A CA 1
ATOM 782 C C . ASP A 1 103 ? -9.599 2.907 14.729 1.00 90.19 103 ASP A C 1
ATOM 784 O O . ASP A 1 103 ? -8.733 3.790 14.699 1.00 90.19 103 ASP A O 1
ATOM 788 N N . TYR A 1 104 ? -9.528 1.815 13.948 1.00 90.25 104 TYR A N 1
ATOM 789 C CA . TYR A 1 104 ? -8.381 1.596 13.075 1.00 90.25 104 TYR A CA 1
ATOM 790 C C . TYR A 1 104 ? -8.247 2.707 12.029 1.00 90.25 104 TYR A C 1
ATOM 792 O O . TYR A 1 104 ? -9.204 3.170 11.409 1.00 90.25 104 TYR A O 1
ATOM 800 N N . LYS A 1 105 ? -7.003 3.115 11.798 1.00 91.44 10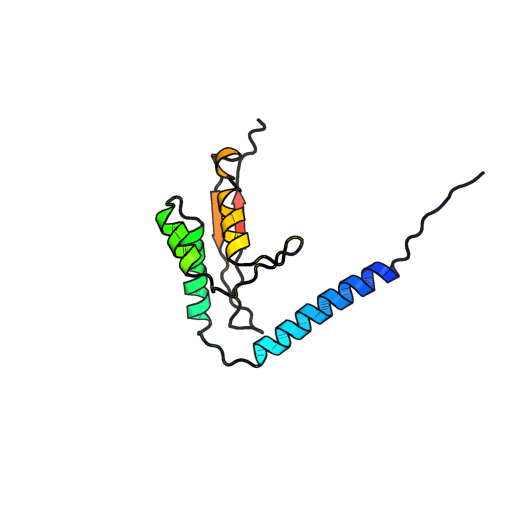5 LYS A N 1
ATOM 801 C CA . LYS A 1 105 ? -6.604 4.062 10.762 1.00 91.44 105 LYS A CA 1
ATOM 802 C C . LYS A 1 105 ? -5.523 3.430 9.912 1.00 91.44 105 LYS A C 1
ATOM 804 O O . LYS A 1 105 ? -4.566 2.862 10.439 1.00 91.44 105 LYS A O 1
ATOM 809 N N . VAL A 1 106 ? -5.663 3.568 8.599 1.00 92.81 106 VAL A N 1
ATOM 810 C CA . VAL A 1 106 ? -4.659 3.114 7.635 1.00 92.81 106 VAL A CA 1
ATOM 811 C C . VAL A 1 106 ? -3.977 4.333 7.042 1.00 92.81 106 VAL A C 1
ATOM 813 O O . VAL A 1 106 ? -4.630 5.273 6.599 1.00 92.81 106 VAL A O 1
ATOM 816 N N . SER A 1 107 ? -2.652 4.338 7.064 1.00 94.56 107 SER A N 1
ATOM 817 C CA . SER A 1 107 ? -1.831 5.351 6.407 1.00 94.56 107 SER A CA 1
ATOM 818 C C . SER A 1 107 ? -0.990 4.687 5.331 1.00 94.56 107 SER A C 1
ATOM 820 O O . SER A 1 107 ? -0.402 3.633 5.575 1.00 94.56 107 SER A O 1
ATOM 822 N N . VAL A 1 108 ? -0.928 5.310 4.154 1.00 96.69 108 VAL A N 1
ATOM 823 C CA . VAL A 1 108 ? -0.195 4.796 2.993 1.00 96.69 108 VAL A CA 1
ATOM 824 C C . VAL A 1 108 ? 0.720 5.881 2.444 1.00 96.69 108 VAL A C 1
ATOM 826 O O . VAL A 1 108 ? 0.282 7.010 2.235 1.00 96.69 108 VAL A O 1
ATOM 829 N N . TRP A 1 109 ? 1.998 5.566 2.240 1.00 96.81 109 TRP A N 1
ATOM 830 C CA . TRP A 1 109 ? 2.984 6.527 1.741 1.00 96.81 109 TRP A CA 1
ATOM 831 C C . TRP A 1 109 ? 4.197 5.840 1.104 1.00 96.81 109 TRP A C 1
ATOM 833 O O . TRP A 1 109 ? 4.333 4.619 1.130 1.00 96.81 109 TRP A O 1
ATOM 843 N N . GLY A 1 110 ? 5.108 6.644 0.547 1.00 96.62 110 GLY A N 1
ATOM 844 C CA . GLY A 1 110 ? 6.402 6.163 0.053 1.00 96.62 110 GLY A CA 1
ATOM 845 C C . GLY A 1 110 ? 6.311 5.307 -1.209 1.00 96.62 110 GLY A C 1
ATOM 846 O O . GLY A 1 110 ? 7.090 4.375 -1.364 1.00 96.62 110 GLY A O 1
ATOM 847 N N . PHE A 1 111 ? 5.357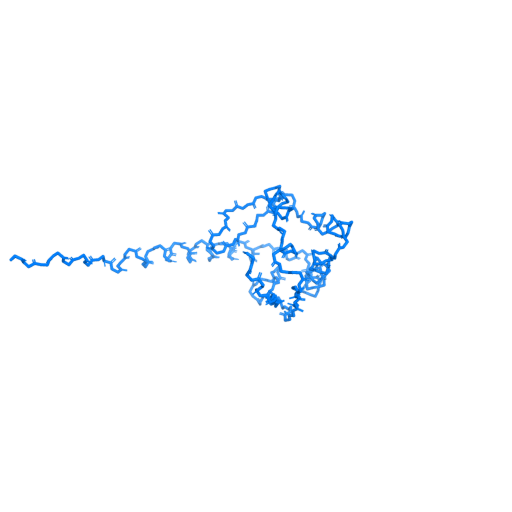 5.611 -2.092 1.00 97.44 111 PHE A N 1
ATOM 848 C CA . PHE A 1 111 ? 5.251 4.952 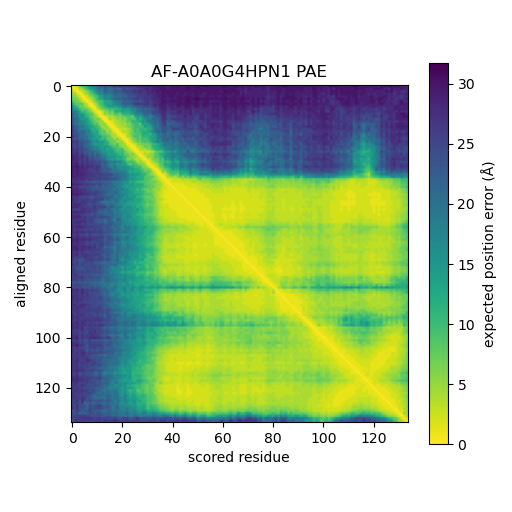-3.391 1.00 97.44 111 PHE A CA 1
ATOM 849 C C . PHE A 1 111 ? 6.518 5.181 -4.215 1.00 97.44 111 PHE A C 1
ATOM 851 O O . PHE A 1 111 ? 6.897 6.324 -4.473 1.00 97.44 111 PHE A O 1
ATOM 858 N N . THR A 1 112 ? 7.137 4.096 -4.657 1.00 96.31 112 THR A N 1
ATOM 859 C CA . THR A 1 112 ? 8.319 4.110 -5.518 1.00 96.31 112 THR A CA 1
ATOM 860 C C . THR A 1 112 ? 8.293 2.910 -6.453 1.00 96.31 112 THR A C 1
ATOM 862 O O . THR A 1 112 ? 7.688 1.886 -6.136 1.00 96.31 112 THR A O 1
ATOM 865 N N . THR A 1 113 ? 8.931 3.015 -7.613 1.00 95.44 113 THR A N 1
ATOM 866 C CA . THR A 1 113 ? 9.145 1.861 -8.494 1.00 95.44 113 THR A CA 1
ATOM 867 C C . THR A 1 113 ? 10.463 1.175 -8.176 1.00 95.44 113 THR A C 1
ATOM 869 O O . THR A 1 113 ? 11.400 1.814 -7.697 1.00 95.44 113 THR A O 1
ATOM 872 N N . ASP A 1 114 ? 10.537 -0.120 -8.460 1.00 91.94 114 ASP A N 1
ATOM 873 C CA . ASP A 1 114 ? 11.789 -0.868 -8.406 1.00 91.94 114 ASP A CA 1
ATOM 874 C C . ASP A 1 114 ? 12.730 -0.407 -9.544 1.00 91.94 114 ASP A C 1
ATOM 876 O O . ASP A 1 114 ? 12.298 -0.389 -10.703 1.00 91.94 114 ASP A O 1
ATOM 880 N N . PRO A 1 115 ? 13.989 -0.018 -9.257 1.00 88.69 115 PRO A N 1
ATOM 881 C CA . PRO A 1 115 ? 14.966 0.328 -10.289 1.00 88.69 115 PRO A CA 1
ATOM 882 C C . PRO A 1 115 ? 15.289 -0.826 -11.248 1.00 88.69 115 PRO A C 1
ATOM 884 O O . PRO A 1 115 ? 15.573 -0.573 -12.416 1.00 88.69 115 PRO A O 1
ATOM 887 N N . GLU A 1 116 ? 15.242 -2.077 -10.777 1.00 88.94 116 GLU A N 1
ATOM 888 C CA . GLU A 1 116 ? 15.526 -3.265 -11.595 1.00 88.94 116 GLU A CA 1
ATOM 889 C C . GLU A 1 116 ? 14.285 -3.755 -12.349 1.00 88.94 116 GLU A C 1
ATOM 891 O O . GLU A 1 116 ? 14.391 -4.311 -13.442 1.00 88.94 116 GLU A O 1
ATOM 896 N N . ASN A 1 117 ? 13.092 -3.522 -11.792 1.00 87.62 117 ASN A N 1
ATOM 897 C CA . ASN A 1 117 ? 11.823 -3.885 -12.416 1.00 87.62 117 ASN A CA 1
ATOM 898 C C . ASN A 1 117 ? 10.829 -2.708 -12.413 1.00 87.62 117 ASN A C 1
ATOM 900 O O . ASN A 1 117 ? 9.969 -2.621 -11.533 1.00 87.62 117 ASN A O 1
ATOM 904 N N . PRO A 1 118 ? 10.849 -1.846 -13.447 1.00 87.94 118 PRO A N 1
ATOM 905 C CA . PRO A 1 118 ? 9.972 -0.676 -13.526 1.00 87.94 118 PRO A CA 1
ATOM 906 C C . PRO A 1 118 ? 8.463 -0.978 -13.542 1.00 87.94 118 PRO A C 1
ATOM 908 O O . PRO A 1 118 ? 7.660 -0.055 -13.432 1.00 87.94 118 PRO A O 1
ATOM 911 N N . GLN A 1 119 ? 8.049 -2.244 -13.697 1.00 90.25 119 GLN A N 1
ATOM 912 C CA . GLN A 1 119 ? 6.645 -2.671 -13.604 1.00 90.25 119 GLN A CA 1
ATOM 913 C C . GLN A 1 119 ? 6.215 -3.022 -12.169 1.00 90.25 119 GLN A C 1
ATOM 915 O O . GLN A 1 119 ? 5.067 -3.404 -11.944 1.00 90.25 119 GLN A O 1
ATOM 920 N N . ARG A 1 120 ? 7.116 -2.905 -11.188 1.00 92.56 120 ARG A N 1
ATOM 921 C CA . ARG A 1 120 ? 6.851 -3.170 -9.774 1.00 92.56 120 ARG A CA 1
ATOM 922 C C . ARG A 1 120 ? 6.832 -1.866 -8.980 1.00 92.56 120 ARG A C 1
ATOM 924 O O . ARG A 1 120 ? 7.761 -1.066 -9.070 1.00 92.56 120 ARG A O 1
ATOM 931 N N . CYS A 1 121 ? 5.795 -1.686 -8.163 1.00 95.25 121 CYS A N 1
ATOM 932 C CA . CYS A 1 121 ? 5.688 -0.584 -7.209 1.00 95.25 121 CYS A CA 1
ATOM 933 C C . CYS A 1 121 ? 5.797 -1.098 -5.772 1.00 95.25 121 CYS A C 1
ATOM 935 O O . CYS A 1 121 ? 5.121 -2.058 -5.400 1.00 95.25 121 CYS A O 1
ATOM 937 N N . TYR A 1 122 ? 6.615 -0.429 -4.967 1.00 95.69 122 TYR A N 1
ATOM 938 C CA . TYR A 1 122 ? 6.672 -0.588 -3.521 1.00 95.69 122 TYR A CA 1
ATOM 939 C C . TYR A 1 122 ? 6.030 0.617 -2.848 1.00 95.69 122 TYR A C 1
ATOM 941 O O . TYR A 1 122 ? 6.136 1.745 -3.327 1.00 95.69 122 TYR A O 1
ATOM 949 N N . TYR A 1 123 ? 5.384 0.377 -1.717 1.00 97.00 123 TYR A N 1
ATOM 950 C CA . TYR A 1 123 ? 4.839 1.417 -0.859 1.00 97.00 123 TYR A CA 1
ATOM 951 C C . TYR A 1 123 ? 4.754 0.897 0.575 1.00 97.00 123 TYR A C 1
ATOM 953 O O . TYR A 1 123 ? 4.799 -0.310 0.823 1.00 97.00 123 TYR A O 1
ATOM 961 N N . PHE A 1 124 ? 4.625 1.814 1.526 1.00 97.19 124 PHE A N 1
ATOM 962 C CA . PHE A 1 124 ? 4.432 1.493 2.931 1.00 97.19 124 PHE A CA 1
ATOM 963 C C . PHE A 1 124 ? 2.965 1.654 3.302 1.00 97.19 124 PHE A C 1
ATOM 965 O O . PHE A 1 124 ? 2.321 2.631 2.922 1.00 97.19 124 PHE A O 1
ATOM 972 N N . MET A 1 125 ? 2.460 0.704 4.083 1.00 95.62 125 MET A N 1
ATOM 973 C CA . MET A 1 125 ? 1.135 0.754 4.686 1.00 95.62 125 MET A CA 1
ATOM 974 C C . MET A 1 125 ? 1.276 0.524 6.188 1.00 95.62 125 MET A C 1
ATOM 976 O O . MET A 1 125 ? 1.972 -0.397 6.618 1.00 95.62 125 MET A O 1
ATOM 980 N N . ARG A 1 126 ? 0.620 1.356 6.996 1.00 95.00 126 ARG A N 1
ATOM 981 C CA . ARG A 1 126 ? 0.589 1.216 8.455 1.00 95.00 126 ARG A CA 1
ATOM 982 C C . ARG A 1 126 ? -0.840 1.248 8.952 1.00 95.00 126 ARG A C 1
ATOM 984 O O . ARG A 1 126 ? -1.568 2.196 8.673 1.00 95.00 126 ARG A O 1
ATOM 991 N N . TYR A 1 127 ? -1.177 0.231 9.731 1.00 92.19 127 TYR A N 1
ATOM 992 C CA . TYR A 1 127 ? -2.407 0.149 10.500 1.00 92.19 127 TYR A CA 1
ATOM 993 C C . TYR A 1 127 ? -2.117 0.635 11.919 1.00 92.19 127 TYR A C 1
ATOM 995 O O . TYR A 1 127 ? -1.177 0.163 12.558 1.00 92.19 127 TYR A O 1
ATOM 1003 N N . CYS A 1 128 ? -2.912 1.582 12.400 1.00 93.56 128 CYS A N 1
ATOM 1004 C CA . CYS A 1 128 ? -2.896 2.049 13.779 1.00 93.56 128 CYS A CA 1
ATOM 1005 C C . CYS A 1 128 ? -4.285 1.823 14.361 1.00 93.56 128 CYS A C 1
ATOM 1007 O O . CYS A 1 128 ? -5.250 2.316 13.791 1.00 93.56 128 CYS A O 1
ATOM 1009 N N . ALA A 1 129 ? -4.390 1.109 15.473 1.00 92.69 129 ALA A N 1
ATOM 1010 C CA . ALA A 1 129 ? -5.653 0.861 16.158 1.00 92.69 129 ALA A CA 1
ATOM 1011 C C . ALA A 1 129 ? -5.415 0.689 17.657 1.00 92.69 129 ALA A C 1
ATOM 1013 O O . ALA A 1 129 ? -4.301 0.350 18.069 1.00 92.69 129 ALA A O 1
ATOM 1014 N N . THR A 1 130 ? -6.464 0.860 18.455 1.00 90.00 130 THR A N 1
ATOM 1015 C CA . THR A 1 130 ? -6.440 0.522 19.876 1.00 90.00 130 THR A CA 1
ATOM 1016 C C . THR A 1 130 ? -7.026 -0.869 20.057 1.00 90.00 130 THR A C 1
ATOM 1018 O O . THR A 1 130 ? -8.183 -1.119 19.732 1.00 90.00 130 THR A O 1
ATOM 1021 N N . HIS A 1 131 ? -6.243 -1.797 20.607 1.00 83.25 131 HIS A N 1
ATOM 1022 C CA . HIS A 1 131 ? -6.774 -3.103 20.980 1.00 83.25 131 HIS A CA 1
ATOM 1023 C C . HIS A 1 131 ? -7.664 -2.966 22.218 1.00 83.25 131 HIS A C 1
ATOM 1025 O O . HIS A 1 131 ? -7.185 -2.968 23.352 1.00 83.25 131 HIS A O 1
ATOM 1031 N N . THR A 1 132 ? -8.970 -2.842 22.000 1.00 69.88 132 THR A N 1
ATOM 1032 C CA . THR A 1 132 ? -9.966 -2.982 23.059 1.00 69.88 132 THR A CA 1
ATOM 1033 C C . THR A 1 132 ? -10.240 -4.468 23.219 1.00 69.88 132 THR A C 1
ATOM 1035 O O . THR A 1 132 ? -11.081 -5.017 22.513 1.00 69.88 132 THR A O 1
ATOM 1038 N N . SER A 1 133 ? -9.472 -5.132 24.083 1.00 61.81 133 SER A N 1
ATOM 1039 C CA . SER A 1 133 ? -9.667 -6.543 24.427 1.00 61.81 133 SER A CA 1
ATOM 1040 C C . SER A 1 133 ? -11.134 -6.787 24.792 1.00 61.81 133 SER A C 1
ATOM 1042 O O . SER A 1 133 ? -11.585 -6.337 25.848 1.00 61.81 133 SER A O 1
ATOM 1044 N N . LYS A 1 134 ? -11.866 -7.441 23.891 1.00 56.41 134 LYS A N 1
ATOM 1045 C CA . LYS A 1 134 ? -13.171 -8.047 24.149 1.00 56.41 134 LYS A CA 1
ATOM 1046 C C . LYS A 1 134 ? -12.984 -9.540 24.351 1.00 56.41 134 LYS A C 1
ATOM 1048 O O . LYS A 1 134 ? -12.123 -10.111 23.645 1.00 56.41 134 LYS A O 1
#

Organism: NCBI:txid1169474

Solvent-accessible surface area (backbone atoms only — not comparable to full-atom values): 8284 Å² total; per-residue (Å²): 140,83,81,90,78,84,78,76,67,75,67,62,63,54,52,58,51,48,53,56,51,50,54,54,50,55,52,51,60,60,56,66,73,51,80,77,89,58,54,53,66,54,49,48,52,51,51,51,54,40,49,55,22,56,71,41,92,48,67,72,41,30,53,54,29,58,69,71,52,55,87,86,37,69,49,75,51,100,89,52,67,83,31,46,48,67,53,50,55,67,46,61,78,67,61,61,55,56,82,66,22,78,68,54,43,79,47,75,49,74,74,42,60,39,90,84,42,52,91,39,74,47,64,49,76,46,81,46,61,64,87,65,89,123

pLDDT: mean 76.63, std 21.19, range [29.77, 97.44]

Radius of gyration: 20.13 Å; Cα contacts (8 Å, |Δi|>4): 114; chains: 1; bounding box: 42×48×56 Å